Protein AF-A0AA42L1U9-F1 (afdb_monomer)

Structure (mmCIF, N/CA/C/O backbone):
data_AF-A0AA42L1U9-F1
#
_entry.id   AF-A0AA42L1U9-F1
#
loop_
_atom_site.group_PDB
_atom_site.id
_atom_site.type_symbol
_atom_site.label_atom_id
_atom_site.label_alt_id
_atom_site.label_comp_id
_atom_site.label_asym_id
_atom_site.label_entity_id
_atom_site.label_seq_id
_atom_site.pdbx_PDB_ins_code
_atom_site.Cartn_x
_atom_site.Cartn_y
_atom_site.Cartn_z
_atom_site.occupancy
_atom_site.B_iso_or_equiv
_atom_site.auth_seq_id
_atom_site.auth_comp_id
_atom_site.auth_asym_id
_atom_site.auth_atom_id
_atom_site.pdbx_PDB_model_num
ATOM 1 N N . MET A 1 1 ? -30.801 8.898 -34.369 1.00 45.91 1 MET A N 1
ATOM 2 C CA . MET A 1 1 ? -31.391 8.740 -33.017 1.00 45.91 1 MET A CA 1
ATOM 3 C C . MET A 1 1 ? -30.272 8.385 -32.020 1.00 45.91 1 MET A C 1
ATOM 5 O O . MET A 1 1 ? -29.988 7.215 -31.797 1.00 45.91 1 MET A O 1
ATOM 9 N N . HIS A 1 2 ? -29.545 9.379 -31.487 1.00 50.28 2 HIS A N 1
ATOM 10 C CA . HIS A 1 2 ? -28.397 9.157 -30.587 1.00 50.28 2 HIS A CA 1
ATOM 11 C C . HIS A 1 2 ? -28.868 8.966 -29.138 1.00 50.28 2 HIS A C 1
ATOM 13 O O . HIS A 1 2 ? -29.227 9.919 -28.450 1.00 50.28 2 HIS A O 1
ATOM 19 N N . ARG A 1 3 ? -28.869 7.718 -28.658 1.00 61.34 3 ARG A N 1
ATOM 20 C CA . ARG A 1 3 ? -29.197 7.376 -27.266 1.00 61.34 3 ARG A CA 1
ATOM 21 C C . ARG A 1 3 ? -28.047 7.832 -26.359 1.00 61.34 3 ARG A C 1
ATOM 23 O O . ARG A 1 3 ? -27.036 7.144 -26.228 1.00 61.34 3 ARG A O 1
ATOM 30 N N . SER A 1 4 ? -28.196 9.002 -25.740 1.00 62.38 4 SER A N 1
ATOM 31 C CA . SER A 1 4 ? -27.300 9.482 -24.684 1.00 62.38 4 SER A CA 1
ATOM 32 C C . SER A 1 4 ? -27.380 8.532 -23.483 1.00 62.38 4 SER A C 1
ATOM 34 O O . SER A 1 4 ? -28.287 8.611 -22.653 1.00 62.38 4 SER A O 1
ATOM 36 N N . ARG A 1 5 ? -26.449 7.571 -23.409 1.00 65.31 5 ARG A N 1
ATOM 37 C CA . ARG A 1 5 ? -26.269 6.707 -22.236 1.00 65.31 5 ARG A CA 1
ATOM 38 C C . ARG A 1 5 ? -25.670 7.554 -21.116 1.00 65.31 5 ARG A C 1
ATOM 40 O O . ARG A 1 5 ? -24.449 7.707 -21.034 1.00 65.31 5 ARG A O 1
ATOM 47 N N . ARG A 1 6 ? -26.517 8.095 -20.235 1.00 59.41 6 ARG A N 1
ATOM 48 C CA . ARG A 1 6 ? -26.064 8.650 -18.953 1.00 59.41 6 ARG A CA 1
ATOM 49 C C . ARG A 1 6 ? -25.286 7.551 -18.221 1.00 59.41 6 ARG A C 1
ATOM 51 O O . ARG A 1 6 ? -25.847 6.521 -17.860 1.00 59.41 6 ARG A O 1
ATOM 58 N N . LYS A 1 7 ? -23.970 7.731 -18.070 1.00 58.19 7 LYS A N 1
ATOM 59 C CA . LYS A 1 7 ? -23.137 6.827 -17.265 1.00 58.19 7 LYS A CA 1
ATOM 60 C C . LYS A 1 7 ? -23.608 6.951 -15.802 1.00 58.19 7 LYS A C 1
ATOM 62 O O . LYS A 1 7 ? -23.755 8.087 -15.351 1.00 58.19 7 LYS A O 1
ATOM 67 N N . PRO A 1 8 ? -23.851 5.844 -15.076 1.00 57.31 8 PRO A N 1
ATOM 68 C CA . PRO A 1 8 ? -24.304 5.898 -13.687 1.00 57.31 8 PRO A CA 1
ATOM 69 C C . PRO A 1 8 ? -23.299 6.661 -12.811 1.00 57.31 8 PRO A C 1
ATOM 71 O O . PRO A 1 8 ? -22.091 6.616 -13.061 1.00 57.31 8 PRO A O 1
ATOM 74 N N . PHE A 1 9 ? -23.804 7.363 -11.792 1.00 60.16 9 PHE A N 1
ATOM 75 C CA . PHE A 1 9 ? -23.043 8.282 -10.931 1.00 60.16 9 PHE A CA 1
ATOM 76 C C . PHE A 1 9 ? -21.824 7.624 -10.250 1.00 60.16 9 PHE A C 1
ATOM 78 O O . PHE A 1 9 ? -20.789 8.263 -10.087 1.00 60.16 9 PHE A O 1
ATOM 85 N N . TYR A 1 10 ? -21.876 6.311 -9.997 1.00 56.62 10 TYR A N 1
ATOM 86 C CA . TYR A 1 10 ? -20.764 5.510 -9.462 1.00 56.62 10 TYR A CA 1
ATOM 87 C C . TYR A 1 10 ? -19.491 5.513 -10.338 1.00 56.62 10 TYR A C 1
ATOM 89 O O . TYR A 1 10 ? -18.400 5.210 -9.870 1.00 56.62 10 TYR A O 1
ATOM 97 N N . ARG A 1 11 ? -19.591 5.858 -11.630 1.00 56.34 11 ARG A N 1
ATOM 98 C CA . ARG A 1 11 ? -18.484 5.728 -12.597 1.00 56.34 11 ARG A CA 1
ATOM 99 C C . ARG A 1 11 ? -17.636 6.997 -12.773 1.00 56.34 11 ARG A C 1
ATOM 101 O O . ARG A 1 11 ? -16.799 7.021 -13.673 1.00 56.34 11 ARG A O 1
ATOM 108 N N . ARG A 1 12 ? -17.888 8.057 -11.994 1.00 58.06 12 ARG A N 1
ATOM 109 C CA . ARG A 1 12 ? -17.226 9.371 -12.146 1.00 58.06 12 ARG A CA 1
ATOM 110 C C . ARG A 1 12 ? -16.306 9.772 -10.987 1.00 58.06 12 ARG A C 1
ATOM 112 O O . ARG A 1 12 ? -15.554 10.723 -11.152 1.00 58.06 12 ARG A O 1
ATOM 119 N N . GLY A 1 13 ? -16.326 9.054 -9.864 1.00 62.69 13 GLY A N 1
ATOM 120 C CA . GLY A 1 13 ? -15.363 9.251 -8.776 1.00 62.69 13 GLY A CA 1
ATOM 121 C C . GLY A 1 13 ? -14.058 8.472 -9.006 1.00 62.69 13 GLY A C 1
ATOM 122 O O . GLY A 1 13 ? -14.078 7.456 -9.711 1.00 62.69 13 GLY A O 1
ATOM 123 N N . PRO A 1 14 ? -12.925 8.898 -8.414 1.00 76.69 14 PRO A N 1
ATOM 124 C CA . PRO A 1 14 ? -11.729 8.065 -8.318 1.00 76.69 14 PRO A CA 1
ATOM 125 C C . PRO A 1 14 ? -12.131 6.697 -7.758 1.00 76.69 14 PRO A C 1
ATOM 127 O O . PRO A 1 14 ? -12.785 6.631 -6.724 1.00 76.69 14 PRO A O 1
ATOM 130 N N . ARG A 1 15 ? -11.763 5.597 -8.429 1.00 72.00 15 ARG A N 1
ATOM 131 C CA . ARG A 1 15 ? -12.211 4.225 -8.091 1.00 72.00 15 ARG A CA 1
ATOM 132 C C . ARG A 1 15 ? -12.009 3.830 -6.617 1.00 72.00 15 ARG A C 1
ATOM 134 O O . ARG A 1 15 ? -12.662 2.909 -6.144 1.00 72.00 15 ARG A O 1
ATOM 141 N N . GLN A 1 16 ? -11.118 4.527 -5.916 1.00 82.50 16 GLN A N 1
ATOM 142 C CA . GLN A 1 16 ? -10.747 4.283 -4.526 1.00 82.50 16 GLN A CA 1
ATOM 143 C C . GLN A 1 16 ? -11.620 5.026 -3.498 1.00 82.50 16 GLN A C 1
ATOM 145 O O . GLN A 1 16 ? -11.520 4.724 -2.315 1.00 82.50 16 GLN A O 1
ATOM 150 N N . THR A 1 17 ? -12.490 5.968 -3.893 1.00 85.38 17 THR A N 1
ATOM 151 C CA . THR A 1 17 ? -13.275 6.759 -2.919 1.00 85.38 17 THR A CA 1
ATOM 152 C C . THR A 1 17 ? -14.275 5.915 -2.139 1.00 85.38 17 THR A C 1
ATOM 154 O O . THR A 1 17 ? -14.453 6.122 -0.944 1.00 85.38 17 THR A O 1
ATOM 157 N N . VAL A 1 18 ? -14.898 4.939 -2.800 1.00 87.88 18 VAL A N 1
ATOM 158 C CA . VAL A 1 18 ? -15.866 4.027 -2.177 1.00 87.88 18 VAL A CA 1
ATOM 159 C C . VAL A 1 18 ? -15.179 3.178 -1.111 1.00 87.88 18 VAL A C 1
ATOM 161 O O . VAL A 1 18 ? -15.678 3.074 0.003 1.00 87.88 18 VAL A O 1
ATOM 164 N N . MET A 1 19 ? -14.000 2.638 -1.426 1.00 87.69 19 MET A N 1
ATOM 165 C CA . MET A 1 19 ? -13.216 1.845 -0.478 1.00 87.69 19 MET A CA 1
ATOM 166 C C . MET A 1 19 ? -12.701 2.701 0.679 1.00 87.69 19 MET A C 1
ATOM 168 O O . MET A 1 19 ? -12.808 2.281 1.823 1.00 87.69 19 MET A O 1
ATOM 172 N N . ALA A 1 20 ? -12.238 3.925 0.410 1.00 88.50 20 ALA A N 1
ATOM 173 C CA . ALA A 1 20 ? -11.811 4.850 1.456 1.00 88.50 20 ALA A CA 1
ATOM 174 C C . ALA A 1 20 ? -12.945 5.178 2.445 1.00 88.50 20 ALA A C 1
ATOM 176 O O . ALA A 1 20 ? -12.719 5.201 3.653 1.00 88.50 20 ALA A O 1
ATOM 177 N N . LEU A 1 21 ? -14.170 5.382 1.946 1.00 92.19 21 LEU A N 1
ATOM 178 C CA . LEU A 1 21 ? -15.341 5.641 2.786 1.00 92.19 21 LEU A CA 1
ATOM 179 C C . LEU A 1 21 ? -15.692 4.414 3.637 1.00 92.19 21 LEU A C 1
ATOM 181 O O . LEU A 1 21 ? -15.894 4.547 4.841 1.00 92.19 21 LEU A O 1
ATOM 185 N N . VAL A 1 22 ? -15.688 3.216 3.044 1.00 92.75 22 VAL A N 1
ATOM 186 C CA . VAL A 1 22 ? -15.907 1.959 3.781 1.00 92.75 22 VAL A CA 1
ATOM 187 C C . VAL A 1 22 ? -14.852 1.770 4.874 1.00 92.75 22 VAL A C 1
ATOM 189 O O . VAL A 1 22 ? -15.206 1.477 6.014 1.00 92.75 22 VAL A O 1
ATOM 192 N N . THR A 1 23 ? -13.571 1.991 4.569 1.00 92.12 23 THR A N 1
ATOM 193 C CA . THR A 1 23 ? -12.483 1.924 5.552 1.00 92.12 23 THR A CA 1
ATOM 194 C C . THR A 1 23 ? -12.701 2.913 6.696 1.00 92.12 23 THR A C 1
ATOM 196 O O . THR A 1 23 ? -12.586 2.525 7.856 1.00 92.12 23 THR A O 1
ATOM 199 N N . LEU A 1 24 ? -13.079 4.161 6.402 1.00 93.56 24 LEU A N 1
ATOM 200 C CA . LEU A 1 24 ? -13.365 5.165 7.429 1.00 93.56 24 LEU A CA 1
ATOM 201 C C . LEU A 1 24 ? -14.538 4.747 8.330 1.00 93.56 24 LEU A C 1
ATOM 203 O O . LEU A 1 24 ? -14.431 4.839 9.551 1.00 93.56 24 LEU A O 1
ATOM 207 N N . CYS A 1 25 ? -15.631 4.238 7.755 1.00 95.06 25 CYS A N 1
ATOM 208 C CA . CYS A 1 25 ? -16.764 3.724 8.527 1.00 95.06 25 CYS A CA 1
ATOM 209 C C . CYS A 1 25 ? -16.365 2.556 9.439 1.00 95.06 25 CYS A C 1
ATOM 211 O O . CYS A 1 25 ? -16.803 2.511 10.586 1.00 95.06 25 CYS A O 1
ATOM 213 N N . LEU A 1 26 ? -15.512 1.641 8.965 1.00 92.38 26 LEU A N 1
ATOM 214 C CA . LEU A 1 26 ? -14.995 0.537 9.779 1.00 92.38 26 LEU A CA 1
ATOM 215 C C . LEU A 1 26 ? -14.131 1.038 10.942 1.00 92.38 26 LEU A C 1
ATOM 217 O O . LEU A 1 26 ? -14.279 0.546 12.058 1.00 92.38 26 LEU A O 1
ATOM 221 N N . PHE A 1 27 ? -13.277 2.040 10.716 1.00 92.62 27 PHE A N 1
ATOM 222 C CA . PHE A 1 27 ? -12.499 2.667 11.788 1.00 92.62 27 PHE A CA 1
ATOM 223 C C . PHE A 1 27 ? -13.386 3.354 12.833 1.00 92.62 27 PHE A C 1
ATOM 225 O O . PHE A 1 27 ? -13.134 3.212 14.027 1.00 92.62 27 PHE A O 1
ATOM 232 N N . LEU A 1 28 ? -14.444 4.054 12.409 1.00 94.00 28 LEU A N 1
ATOM 233 C CA . LEU A 1 28 ? -15.408 4.677 13.323 1.00 94.00 28 LEU A CA 1
ATOM 234 C C . LEU A 1 28 ? -16.188 3.632 14.129 1.00 94.00 28 LEU A C 1
ATOM 236 O O . LEU A 1 28 ? -16.332 3.776 15.340 1.00 94.00 28 LEU A O 1
ATOM 240 N N . ALA A 1 29 ? -16.642 2.554 13.486 1.00 94.25 29 ALA A N 1
ATOM 241 C CA . ALA A 1 29 ? -17.293 1.445 14.177 1.00 94.25 29 ALA A CA 1
ATOM 242 C C . ALA A 1 29 ? -16.351 0.797 15.206 1.00 94.25 29 ALA A C 1
ATOM 244 O O . ALA A 1 29 ? -16.756 0.543 16.339 1.00 94.25 29 ALA A O 1
ATOM 245 N N . LEU A 1 30 ? -15.077 0.598 14.849 1.00 92.75 30 LEU A N 1
ATOM 246 C CA . LEU A 1 30 ? -14.063 0.083 15.767 1.00 92.75 30 LEU A CA 1
ATOM 247 C C . LEU A 1 30 ? -13.848 1.025 16.960 1.00 92.75 30 LEU A C 1
ATOM 249 O O . LEU A 1 30 ? -13.770 0.554 18.090 1.00 92.75 30 LEU A O 1
ATOM 253 N N . ALA A 1 31 ? -13.813 2.340 16.730 1.00 91.19 31 ALA A N 1
ATOM 254 C CA . ALA A 1 31 ? -13.661 3.338 17.787 1.00 91.19 31 ALA A CA 1
ATOM 255 C C . ALA A 1 31 ? -14.822 3.320 18.799 1.00 91.19 31 ALA A C 1
ATOM 257 O O . ALA A 1 31 ? -14.593 3.552 19.982 1.00 91.19 31 ALA A O 1
ATOM 258 N N . VAL A 1 32 ? -16.049 3.015 18.354 1.00 95.44 32 VAL A N 1
ATOM 259 C CA . VAL A 1 32 ? -17.228 2.909 19.232 1.00 95.44 32 VAL A CA 1
ATOM 260 C C . VAL A 1 32 ? -17.261 1.577 19.987 1.00 95.44 32 VAL A C 1
ATOM 262 O O . VAL A 1 32 ? -17.575 1.559 21.172 1.00 95.44 32 VAL A O 1
ATOM 265 N N . ILE A 1 33 ? -16.949 0.458 19.321 1.00 95.88 33 ILE A N 1
ATOM 266 C CA . ILE A 1 33 ? -17.085 -0.885 19.914 1.00 95.88 33 ILE A CA 1
ATOM 267 C C . ILE A 1 33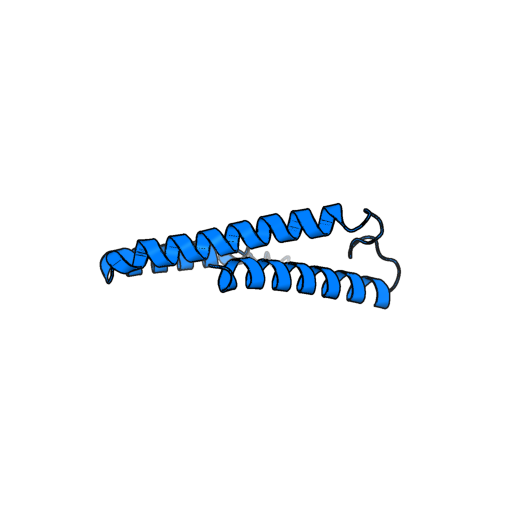 ? -15.879 -1.234 20.802 1.00 95.88 33 IL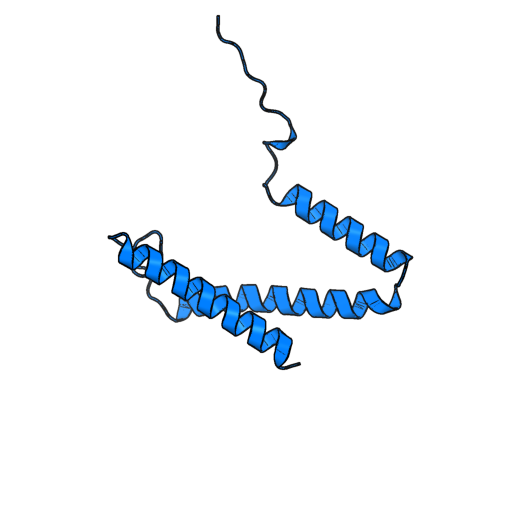E A C 1
ATOM 269 O O . ILE A 1 33 ? -16.054 -1.815 21.872 1.00 95.88 33 ILE A O 1
ATOM 273 N N . ARG A 1 34 ? -14.654 -0.917 20.360 1.00 93.25 34 ARG A N 1
ATOM 274 C CA . ARG A 1 34 ? -13.383 -1.251 21.033 1.00 93.25 34 ARG A CA 1
ATOM 275 C C . ARG A 1 34 ? -12.355 -0.119 20.874 1.00 93.25 34 ARG A C 1
ATOM 277 O O . ARG A 1 34 ? -11.382 -0.274 20.129 1.00 93.25 34 ARG A O 1
ATOM 284 N N . PRO A 1 35 ? -12.512 1.006 21.598 1.00 88.75 35 PRO A N 1
ATOM 285 C CA . PRO A 1 35 ? -11.606 2.156 21.489 1.00 88.75 35 PRO A CA 1
ATOM 286 C C . PRO A 1 35 ? -10.152 1.813 21.848 1.00 88.75 35 PRO A C 1
ATOM 288 O O . PRO A 1 35 ? -9.222 2.352 21.255 1.00 88.75 35 PRO A O 1
ATOM 291 N N . GLU A 1 36 ? -9.950 0.862 22.760 1.00 92.69 36 GLU A N 1
ATOM 292 C CA . GLU A 1 36 ? -8.638 0.328 23.153 1.00 92.69 36 GLU A CA 1
ATOM 293 C C . GLU A 1 36 ? -7.858 -0.301 21.984 1.00 92.69 36 GLU A C 1
ATOM 295 O O . GLU A 1 36 ? -6.637 -0.181 21.899 1.00 92.69 36 GLU A O 1
ATOM 300 N N . GLN A 1 37 ? -8.554 -0.911 21.022 1.00 91.75 37 GLN A N 1
ATOM 301 C CA . GLN A 1 37 ? -7.932 -1.566 19.871 1.00 91.75 37 GLN A CA 1
ATOM 302 C C . GLN A 1 37 ? -7.598 -0.582 18.739 1.00 91.75 37 GLN A C 1
ATOM 304 O O . GLN A 1 37 ? -6.792 -0.895 17.857 1.00 91.75 37 GLN A O 1
ATOM 309 N N . LEU A 1 38 ? -8.179 0.622 18.765 1.00 91.56 38 LEU A N 1
ATOM 310 C CA . LEU A 1 38 ? -8.002 1.622 17.715 1.00 91.56 38 LEU A CA 1
ATOM 311 C C . LEU A 1 38 ? -6.530 2.023 17.559 1.00 91.56 38 LEU A C 1
ATOM 313 O O . LEU A 1 38 ? -6.030 2.077 16.436 1.00 91.56 38 LEU A O 1
ATOM 317 N N . GLN A 1 39 ? -5.821 2.239 18.671 1.00 90.94 39 GLN A N 1
ATOM 318 C CA . GLN A 1 39 ? -4.403 2.615 18.656 1.00 90.94 39 GLN A CA 1
ATOM 319 C C . GLN A 1 39 ? -3.538 1.555 17.957 1.00 90.94 39 GLN A C 1
ATOM 321 O O . GLN A 1 39 ? -2.700 1.891 17.122 1.00 90.94 39 GLN A O 1
ATOM 326 N N . VAL A 1 40 ? -3.791 0.270 18.223 1.00 93.31 40 VAL A N 1
ATOM 327 C CA . VAL A 1 40 ? -3.037 -0.846 17.628 1.00 93.31 40 VAL A CA 1
ATOM 328 C C . VAL A 1 40 ? -3.287 -0.948 16.122 1.00 93.31 40 VAL A C 1
ATOM 330 O O . VAL A 1 40 ? -2.354 -1.150 15.344 1.00 93.31 40 VAL A O 1
ATOM 333 N N . VAL A 1 41 ? -4.539 -0.796 15.683 1.00 93.62 41 VAL A N 1
ATOM 334 C CA . VAL A 1 41 ? -4.884 -0.870 14.254 1.00 93.62 41 VAL A CA 1
ATOM 335 C C . VAL A 1 41 ? -4.338 0.338 13.495 1.00 93.62 41 VAL A C 1
ATOM 337 O O . VAL A 1 41 ? -3.796 0.173 12.399 1.00 93.62 41 VAL A O 1
ATOM 340 N N . LEU A 1 42 ? -4.414 1.539 14.072 1.00 92.00 42 LEU A N 1
ATOM 341 C CA . LEU A 1 42 ? -3.814 2.741 13.489 1.00 92.00 42 LEU A CA 1
ATOM 342 C C . LEU A 1 42 ? -2.295 2.604 13.358 1.00 92.00 42 LEU A C 1
ATOM 344 O O . LEU A 1 42 ? -1.744 2.918 12.306 1.00 92.00 42 LEU A O 1
ATOM 348 N N . TYR A 1 43 ? -1.628 2.060 14.376 1.00 92.94 43 TYR A N 1
ATOM 349 C CA . TYR A 1 43 ? -0.195 1.789 14.319 1.00 92.94 43 TYR A CA 1
ATOM 350 C C . TYR A 1 43 ? 0.160 0.826 13.175 1.00 92.94 43 TYR A C 1
ATOM 352 O O . TYR A 1 43 ? 0.982 1.153 12.319 1.00 92.94 43 TYR A O 1
ATOM 360 N N . LYS A 1 44 ? -0.519 -0.327 13.087 1.00 91.62 44 LYS A N 1
ATOM 361 C CA . LYS A 1 44 ? -0.260 -1.332 12.039 1.00 91.62 44 LYS A CA 1
ATOM 362 C C . LYS A 1 44 ? -0.532 -0.803 10.632 1.00 91.62 44 LYS A C 1
ATOM 364 O O . LYS A 1 44 ? 0.254 -1.033 9.718 1.00 91.62 44 LYS A O 1
ATOM 369 N N . THR A 1 45 ? -1.635 -0.085 10.443 1.00 93.69 45 THR A N 1
ATOM 370 C CA . THR A 1 45 ? -1.972 0.496 9.133 1.00 93.69 45 THR A CA 1
ATOM 371 C C . THR A 1 45 ? -1.025 1.633 8.749 1.00 93.69 45 THR A C 1
ATOM 373 O O . THR A 1 45 ? -0.653 1.741 7.578 1.00 93.69 45 THR A O 1
ATOM 376 N N . GLY A 1 46 ? -0.553 2.417 9.722 1.00 93.81 46 GLY A N 1
ATOM 377 C CA . GLY A 1 46 ? 0.516 3.397 9.539 1.00 93.81 46 GLY A CA 1
ATOM 378 C C . GLY A 1 46 ? 1.823 2.753 9.075 1.00 93.81 46 GLY A C 1
ATOM 379 O O . GLY A 1 46 ? 2.392 3.188 8.073 1.00 93.81 46 GLY A O 1
ATOM 380 N N . LEU A 1 47 ? 2.249 1.664 9.725 1.00 92.69 47 LEU A N 1
ATOM 381 C CA . LEU A 1 47 ? 3.429 0.894 9.314 1.00 92.69 47 LEU A CA 1
ATOM 382 C C . LEU A 1 47 ? 3.311 0.381 7.878 1.00 92.69 47 LEU A C 1
ATOM 384 O O . LEU A 1 47 ? 4.222 0.582 7.078 1.00 92.69 47 LEU A O 1
ATOM 388 N N . VAL A 1 48 ? 2.179 -0.229 7.518 1.00 94.69 48 VAL A N 1
ATOM 389 C CA . VAL A 1 48 ? 1.953 -0.720 6.148 1.00 94.69 48 VAL A CA 1
ATOM 390 C C . VAL A 1 48 ? 1.969 0.433 5.141 1.00 94.69 48 VAL A C 1
ATOM 392 O O . VAL A 1 48 ? 2.558 0.305 4.070 1.00 94.69 48 VAL A O 1
ATOM 395 N N . THR A 1 49 ? 1.386 1.584 5.481 1.00 94.19 49 THR A N 1
ATOM 396 C CA . THR A 1 49 ? 1.391 2.764 4.601 1.00 94.19 49 THR A CA 1
ATOM 397 C C . THR A 1 49 ? 2.815 3.259 4.346 1.00 94.19 49 THR A C 1
ATOM 399 O O . THR A 1 49 ? 3.191 3.486 3.195 1.00 94.19 49 THR A O 1
ATOM 402 N N . LEU A 1 50 ? 3.633 3.362 5.397 1.00 93.62 50 LEU A N 1
ATOM 403 C CA . LEU A 1 50 ? 5.049 3.714 5.276 1.00 93.62 50 LEU A CA 1
ATOM 404 C C . LEU A 1 50 ? 5.825 2.674 4.462 1.00 93.62 50 LEU A C 1
ATOM 406 O O . LEU A 1 50 ? 6.605 3.048 3.586 1.00 93.62 50 LEU A O 1
ATOM 410 N N . ALA A 1 51 ? 5.572 1.383 4.683 1.00 94.94 51 ALA A N 1
ATOM 411 C CA . ALA A 1 51 ? 6.208 0.300 3.942 1.00 94.94 51 ALA A CA 1
ATOM 412 C C . ALA A 1 51 ? 5.951 0.411 2.430 1.00 94.94 51 ALA A C 1
ATOM 414 O O . ALA A 1 51 ? 6.878 0.265 1.633 1.00 94.94 51 ALA A O 1
ATOM 415 N N . ILE A 1 52 ? 4.726 0.741 2.011 1.00 95.31 52 ILE A N 1
ATOM 416 C CA . ILE A 1 52 ? 4.401 0.947 0.592 1.00 95.31 52 ILE A CA 1
ATOM 417 C C . ILE A 1 52 ? 5.136 2.160 0.012 1.00 95.31 52 ILE A C 1
ATOM 419 O O . ILE A 1 52 ? 5.669 2.078 -1.097 1.00 95.31 52 ILE A O 1
ATOM 423 N N . VAL A 1 53 ? 5.208 3.269 0.756 1.00 95.69 53 VAL A N 1
ATOM 424 C CA . VAL A 1 53 ? 5.961 4.456 0.323 1.00 95.69 53 VAL A CA 1
ATOM 425 C C . VAL A 1 53 ? 7.434 4.099 0.127 1.00 95.69 53 VAL A C 1
ATOM 427 O O . VAL A 1 53 ? 7.990 4.366 -0.936 1.00 95.69 53 VAL A O 1
ATOM 430 N N . ILE A 1 54 ? 8.048 3.433 1.105 1.00 94.94 54 ILE A N 1
ATOM 431 C CA . ILE A 1 54 ? 9.451 3.004 1.040 1.00 94.94 54 ILE A CA 1
ATOM 432 C C . ILE A 1 54 ? 9.678 2.045 -0.130 1.00 94.94 54 ILE A C 1
ATOM 434 O O . ILE A 1 54 ? 10.628 2.228 -0.882 1.00 94.94 54 ILE A O 1
ATOM 438 N N . SER A 1 55 ? 8.784 1.077 -0.342 1.00 93.12 55 SER A N 1
ATOM 439 C CA . SER A 1 55 ? 8.869 0.120 -1.456 1.00 93.12 55 SER A CA 1
ATOM 440 C C . SER A 1 55 ? 8.944 0.814 -2.813 1.00 93.12 55 SER A C 1
ATOM 442 O O . SER A 1 55 ? 9.697 0.410 -3.695 1.00 93.12 55 SER A O 1
ATOM 444 N N . TYR A 1 56 ? 8.168 1.882 -2.983 1.00 91.75 56 TYR A N 1
ATOM 445 C CA . TYR A 1 56 ? 8.152 2.664 -4.210 1.00 91.75 56 TYR A CA 1
ATOM 446 C C . TYR A 1 56 ? 9.431 3.481 -4.417 1.00 91.75 56 TYR A C 1
ATOM 448 O O . TYR A 1 56 ? 9.917 3.582 -5.545 1.00 91.75 56 TYR A O 1
ATOM 456 N N . TRP A 1 57 ? 9.991 4.049 -3.347 1.00 92.75 57 TRP A N 1
ATOM 457 C CA . TRP A 1 57 ? 11.296 4.708 -3.414 1.00 92.75 57 TRP A CA 1
ATOM 458 C C . TRP A 1 57 ? 12.414 3.703 -3.705 1.00 92.75 57 TRP A C 1
ATOM 460 O O . TRP A 1 57 ? 13.238 3.968 -4.575 1.00 92.75 57 TRP A O 1
ATOM 470 N N . ALA A 1 58 ? 12.386 2.532 -3.065 1.00 90.88 58 ALA A N 1
ATOM 471 C CA . ALA A 1 58 ? 13.3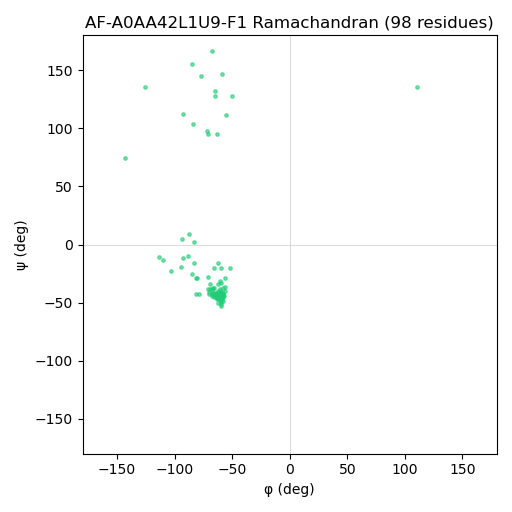51 1.457 -3.276 1.00 90.88 58 ALA A CA 1
ATOM 472 C C . ALA A 1 58 ? 13.326 0.933 -4.721 1.00 90.88 58 ALA A C 1
ATOM 474 O O . ALA A 1 58 ? 14.371 0.804 -5.355 1.00 90.88 58 ALA A O 1
ATOM 475 N N . ASP A 1 59 ? 12.136 0.702 -5.285 1.00 89.00 59 ASP A N 1
ATOM 476 C CA . ASP A 1 59 ? 11.981 0.332 -6.698 1.00 89.00 59 ASP A CA 1
ATOM 477 C C . ASP A 1 59 ? 12.613 1.371 -7.641 1.00 89.00 59 ASP A C 1
ATOM 479 O O . ASP A 1 59 ? 13.203 1.015 -8.657 1.00 89.00 59 ASP A O 1
ATOM 483 N N . ARG A 1 60 ? 12.535 2.661 -7.298 1.00 84.62 60 ARG A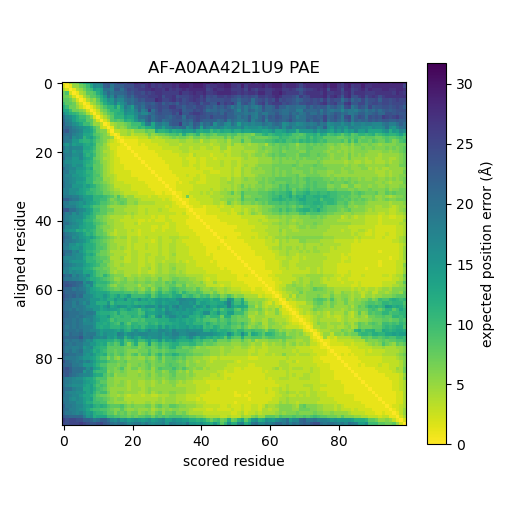 N 1
ATOM 484 C CA . ARG A 1 60 ? 13.084 3.748 -8.120 1.00 84.62 60 ARG A CA 1
ATOM 485 C C . ARG A 1 60 ? 14.577 3.981 -7.956 1.00 84.62 60 ARG A C 1
ATOM 487 O O . ARG A 1 60 ? 15.185 4.477 -8.896 1.00 84.62 60 ARG A O 1
ATOM 494 N N . SER A 1 61 ? 15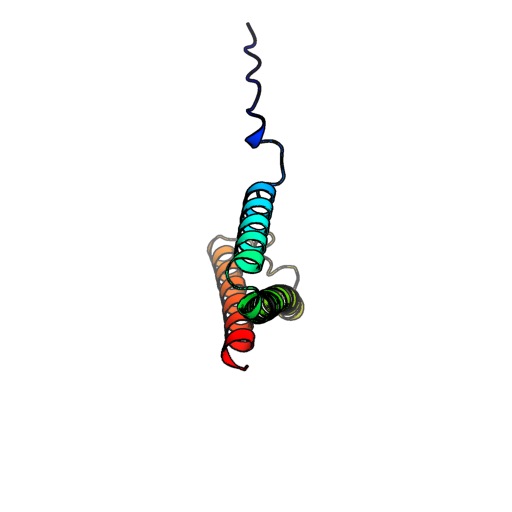.152 3.681 -6.795 1.00 87.94 61 SER A N 1
ATOM 495 C CA . SER A 1 61 ? 16.592 3.830 -6.560 1.00 87.94 61 SER A CA 1
ATOM 496 C C . SER A 1 61 ? 17.400 2.663 -7.123 1.00 87.94 61 SER A C 1
ATOM 498 O O . SER A 1 61 ? 18.564 2.836 -7.460 1.00 87.94 61 SER A O 1
ATOM 500 N N . LEU A 1 62 ? 16.798 1.472 -7.202 1.00 85.88 62 LEU A N 1
ATOM 501 C CA . LEU A 1 62 ? 17.478 0.250 -7.638 1.00 85.88 62 LEU A CA 1
ATOM 502 C C . LEU A 1 62 ? 17.508 0.074 -9.159 1.00 85.88 62 LEU A C 1
ATOM 504 O O . LEU A 1 62 ? 18.392 -0.614 -9.665 1.00 85.88 62 LEU A O 1
ATOM 508 N N . PHE A 1 63 ? 16.552 0.660 -9.887 1.00 83.56 63 PHE A N 1
ATOM 509 C CA . PHE A 1 63 ? 16.414 0.444 -11.326 1.00 83.56 63 PHE A CA 1
ATOM 510 C C . PHE A 1 63 ? 16.411 1.755 -12.112 1.00 83.56 63 PHE A C 1
ATOM 512 O O . PHE A 1 63 ? 15.706 2.696 -11.733 1.00 83.56 63 PHE A O 1
ATOM 519 N N . PRO A 1 64 ? 17.148 1.808 -13.235 1.00 80.56 64 PRO A N 1
ATOM 520 C CA . PRO A 1 64 ? 17.121 2.952 -14.130 1.00 80.56 64 PRO A CA 1
ATOM 521 C C . PRO A 1 64 ? 15.753 3.064 -14.823 1.00 80.56 64 PRO A C 1
ATOM 523 O O . PRO A 1 64 ? 14.907 2.163 -14.749 1.00 80.56 64 PRO A O 1
ATOM 526 N N . VAL A 1 65 ? 15.507 4.212 -15.451 1.00 77.50 65 VAL A N 1
ATOM 527 C CA . VAL A 1 65 ? 14.184 4.593 -15.970 1.00 77.50 65 VAL A CA 1
ATOM 528 C C . VAL A 1 65 ? 13.703 3.592 -17.030 1.00 77.50 65 VAL A C 1
ATOM 530 O O . VAL A 1 65 ? 12.570 3.121 -16.947 1.00 77.50 65 VAL A O 1
ATOM 533 N N . GLU A 1 66 ? 14.617 3.106 -17.866 1.00 74.56 66 GLU A N 1
ATOM 534 C CA . GLU A 1 66 ? 14.371 2.202 -18.994 1.00 74.56 66 GLU A CA 1
ATOM 535 C C . GLU A 1 66 ? 13.880 0.805 -18.561 1.00 74.56 66 GLU A C 1
ATOM 537 O O . GLU A 1 66 ? 13.257 0.072 -19.330 1.00 74.56 66 GLU A O 1
ATOM 542 N N . ALA A 1 67 ? 14.124 0.415 -17.305 1.00 77.81 67 ALA A N 1
ATOM 543 C CA . ALA A 1 67 ? 13.705 -0.872 -16.745 1.00 77.81 67 ALA A CA 1
ATOM 544 C C . ALA A 1 67 ? 12.286 -0.839 -16.141 1.00 77.81 67 ALA A C 1
ATOM 546 O O . ALA A 1 67 ? 11.877 -1.782 -15.443 1.00 77.81 67 ALA A O 1
ATOM 547 N N . ARG A 1 68 ? 11.539 0.252 -16.357 1.00 77.62 68 ARG A N 1
ATOM 548 C CA . ARG A 1 68 ? 10.161 0.415 -15.885 1.00 77.62 68 ARG A CA 1
ATOM 549 C C . ARG A 1 68 ? 9.187 -0.366 -16.770 1.00 77.62 68 ARG A C 1
ATOM 551 O O . ARG A 1 68 ? 9.324 -0.370 -17.989 1.00 77.62 68 ARG A O 1
ATOM 558 N N . PRO A 1 69 ? 8.114 -0.942 -16.196 1.00 79.00 69 PRO A N 1
ATOM 559 C CA . PRO A 1 69 ? 7.191 -1.805 -16.940 1.00 79.00 69 PRO A CA 1
ATOM 560 C C . PRO A 1 69 ? 6.454 -1.117 -18.103 1.00 79.00 69 PRO A C 1
ATOM 562 O O . PRO A 1 69 ? 5.887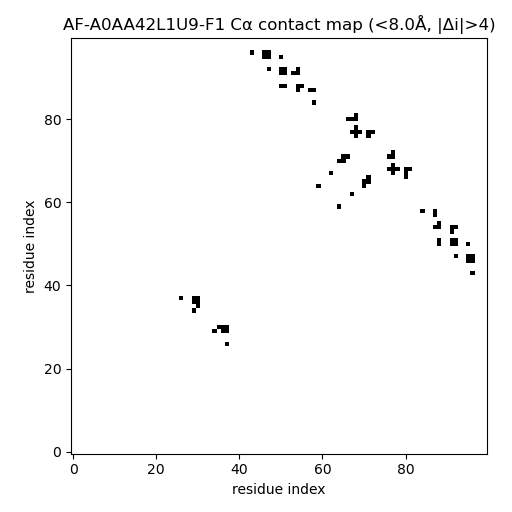 -1.815 -18.935 1.00 79.00 69 PRO A O 1
ATOM 565 N N . HIS A 1 70 ? 6.437 0.221 -18.162 1.00 82.31 70 HIS A N 1
ATOM 566 C CA . HIS A 1 70 ? 5.853 0.989 -19.271 1.00 82.31 70 HIS A CA 1
ATOM 567 C C . HIS A 1 70 ? 6.860 1.360 -20.369 1.00 82.31 70 HIS A C 1
ATOM 569 O O . HIS A 1 70 ? 6.435 1.809 -21.427 1.00 82.31 70 HIS A O 1
ATOM 575 N N . GLU A 1 71 ? 8.160 1.174 -20.129 1.00 82.50 71 GLU A N 1
ATOM 576 C CA . GLU A 1 71 ? 9.236 1.474 -21.086 1.00 82.50 71 GLU A CA 1
ATOM 577 C C . GLU A 1 71 ? 9.904 0.200 -21.632 1.00 82.50 71 GLU A C 1
ATOM 579 O O . GLU A 1 71 ? 10.598 0.243 -22.643 1.00 82.50 71 GLU A O 1
ATOM 584 N N . CYS A 1 72 ? 9.660 -0.960 -21.009 1.00 81.94 72 CYS A N 1
ATOM 585 C CA . CYS A 1 72 ? 10.199 -2.243 -21.456 1.00 81.94 72 CYS A CA 1
ATOM 586 C C . CYS A 1 72 ? 9.650 -2.669 -22.831 1.00 81.94 72 CYS A C 1
ATOM 588 O O . CYS A 1 72 ? 8.440 -2.805 -23.021 1.00 81.94 72 CYS A O 1
ATOM 590 N N . ILE A 1 73 ? 10.557 -2.991 -23.758 1.00 81.06 73 ILE A N 1
ATOM 591 C CA . ILE A 1 73 ? 10.232 -3.554 -25.074 1.00 81.06 73 ILE A CA 1
ATOM 592 C C . ILE A 1 73 ? 10.270 -5.086 -24.972 1.00 81.06 73 ILE A C 1
ATOM 594 O O . ILE A 1 73 ? 11.323 -5.684 -24.768 1.00 81.06 73 ILE A O 1
ATOM 598 N N . GLY A 1 74 ? 9.105 -5.726 -25.101 1.00 84.38 74 GLY A N 1
ATOM 599 C CA . GLY A 1 74 ? 8.955 -7.185 -25.082 1.00 84.38 74 GLY A CA 1
ATOM 600 C C . GLY A 1 74 ? 8.241 -7.722 -23.836 1.00 84.38 74 GLY A C 1
ATOM 601 O O . GLY A 1 74 ? 8.531 -7.340 -22.702 1.00 84.38 74 GLY A O 1
ATOM 602 N N . GLY A 1 75 ? 7.303 -8.652 -24.047 1.00 84.75 75 GLY A N 1
ATOM 603 C CA . GLY A 1 75 ? 6.415 -9.165 -22.994 1.00 84.75 75 GLY A CA 1
ATOM 604 C C . GLY A 1 75 ? 7.148 -9.784 -21.800 1.00 84.75 75 GLY A C 1
ATOM 605 O O . GLY A 1 75 ? 6.751 -9.566 -20.658 1.00 84.75 75 GLY A O 1
ATOM 606 N N . MET A 1 76 ? 8.258 -10.488 -22.040 1.00 86.25 76 MET A N 1
ATOM 607 C CA . MET A 1 76 ? 9.036 -11.134 -20.977 1.00 86.25 76 MET A CA 1
ATOM 608 C C . MET A 1 76 ? 9.716 -10.118 -20.042 1.00 86.25 76 MET A C 1
ATOM 610 O O . MET A 1 76 ? 9.702 -10.303 -18.826 1.00 86.25 76 MET A O 1
ATOM 614 N N . HIS A 1 77 ? 10.224 -9.001 -20.578 1.00 84.06 77 HIS A N 1
ATOM 615 C CA . HIS A 1 77 ? 10.802 -7.913 -19.777 1.00 84.06 77 HIS A CA 1
ATOM 616 C C . HIS A 1 77 ? 9.739 -7.165 -18.966 1.00 84.06 77 HIS A C 1
ATOM 618 O O . HIS A 1 77 ? 9.973 -6.839 -17.803 1.00 84.06 77 HIS A O 1
ATOM 624 N N . ILE A 1 78 ? 8.549 -6.960 -19.545 1.00 86.00 78 ILE A N 1
ATOM 625 C CA . ILE A 1 78 ? 7.406 -6.360 -18.845 1.00 86.00 78 ILE A CA 1
ATOM 626 C C . ILE A 1 78 ? 7.032 -7.226 -17.638 1.00 86.00 78 ILE A C 1
ATOM 628 O O . ILE A 1 78 ? 6.998 -6.725 -16.515 1.00 86.00 78 ILE A O 1
ATOM 632 N N . VAL A 1 79 ? 6.813 -8.531 -17.841 1.00 88.75 79 VAL A N 1
ATOM 633 C CA . VAL A 1 79 ? 6.474 -9.469 -16.755 1.00 88.75 79 VAL A CA 1
ATOM 634 C C . VAL A 1 79 ? 7.563 -9.485 -15.678 1.00 88.75 79 VAL A C 1
ATOM 636 O O . VAL A 1 79 ? 7.242 -9.384 -14.493 1.00 88.75 79 VAL A O 1
ATOM 639 N N . GLY A 1 80 ? 8.841 -9.513 -16.069 1.00 87.69 80 GLY A N 1
ATOM 640 C CA . GLY A 1 80 ? 9.965 -9.430 -15.132 1.00 87.69 80 GLY A CA 1
ATOM 641 C C . GLY A 1 80 ? 9.951 -8.15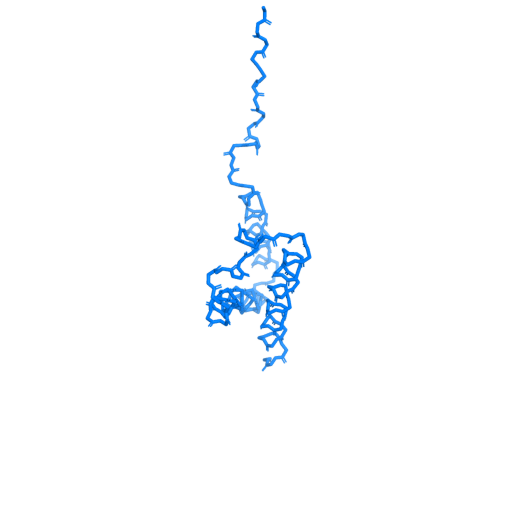7 -14.276 1.00 87.69 80 GLY A C 1
ATOM 642 O O . GLY A 1 80 ? 10.154 -8.224 -13.063 1.00 87.69 80 GLY A O 1
ATOM 643 N N . ALA A 1 81 ? 9.641 -7.000 -14.869 1.00 88.00 81 ALA A N 1
ATOM 644 C CA . ALA A 1 81 ? 9.538 -5.733 -14.146 1.00 88.00 81 ALA A CA 1
ATOM 645 C C . ALA A 1 81 ? 8.357 -5.706 -13.153 1.00 88.00 81 ALA A C 1
ATOM 647 O O . ALA A 1 81 ? 8.496 -5.171 -12.050 1.00 88.00 81 ALA A O 1
ATOM 648 N N . TRP A 1 82 ? 7.214 -6.310 -13.502 1.00 88.50 82 TRP A N 1
ATOM 649 C CA . TRP A 1 82 ? 6.064 -6.435 -12.594 1.00 88.50 82 TRP A CA 1
ATOM 650 C C . TRP A 1 82 ? 6.350 -7.365 -11.413 1.00 88.50 82 TRP A C 1
ATOM 652 O O . TRP A 1 82 ? 6.049 -7.005 -10.274 1.00 88.50 82 TRP A O 1
ATOM 662 N N . ILE A 1 83 ? 6.965 -8.526 -11.664 1.00 92.88 83 ILE A N 1
ATOM 663 C CA . ILE A 1 83 ? 7.323 -9.489 -10.611 1.00 92.88 83 ILE A CA 1
ATOM 664 C C . ILE A 1 83 ? 8.305 -8.856 -9.628 1.00 92.88 83 ILE A C 1
ATOM 666 O O . ILE A 1 83 ? 8.107 -8.925 -8.420 1.00 92.88 83 ILE A O 1
ATOM 670 N N . ARG A 1 84 ? 9.333 -8.177 -10.131 1.00 90.25 84 ARG A N 1
ATOM 671 C CA . ARG A 1 84 ? 10.333 -7.504 -9.300 1.00 90.25 84 ARG A CA 1
ATOM 672 C C . ARG A 1 84 ? 9.723 -6.448 -8.381 1.00 90.25 84 ARG A C 1
ATOM 674 O O . ARG A 1 84 ? 10.005 -6.444 -7.187 1.00 90.25 84 ARG A O 1
ATOM 681 N N . ARG A 1 85 ? 8.843 -5.595 -8.918 1.00 89.56 85 ARG A N 1
ATOM 682 C CA . ARG A 1 85 ? 8.084 -4.611 -8.128 1.00 89.56 85 ARG A CA 1
ATOM 683 C C . ARG A 1 85 ? 7.261 -5.264 -7.029 1.00 89.56 85 ARG A C 1
ATOM 685 O O . ARG A 1 85 ? 7.261 -4.778 -5.900 1.00 89.56 85 ARG A O 1
ATOM 692 N N . ALA A 1 86 ? 6.579 -6.360 -7.358 1.00 92.25 86 ALA A N 1
ATOM 693 C CA . ALA A 1 86 ? 5.803 -7.115 -6.386 1.00 92.25 86 ALA A CA 1
ATOM 694 C C . ALA A 1 86 ? 6.704 -7.703 -5.288 1.00 92.25 86 ALA A C 1
ATOM 696 O O . ALA A 1 86 ? 6.379 -7.571 -4.113 1.00 92.25 86 ALA A O 1
ATOM 697 N N . LEU A 1 87 ? 7.859 -8.274 -5.646 1.00 94.31 87 LEU A N 1
ATOM 698 C CA . LEU A 1 87 ? 8.811 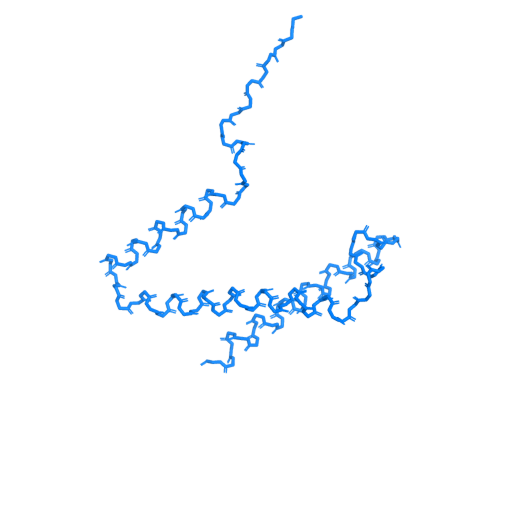-8.843 -4.688 1.00 94.31 87 LEU A CA 1
ATOM 699 C C . LEU A 1 87 ? 9.401 -7.790 -3.744 1.00 94.31 87 LEU A C 1
ATOM 701 O O . LEU A 1 87 ? 9.463 -8.037 -2.545 1.00 94.31 87 LEU A O 1
ATOM 705 N N . ILE A 1 88 ? 9.780 -6.611 -4.248 1.00 93.06 88 ILE A N 1
ATOM 706 C CA . ILE A 1 88 ? 10.288 -5.510 -3.410 1.00 93.06 88 ILE A CA 1
ATOM 707 C C . ILE A 1 88 ? 9.204 -5.042 -2.440 1.00 93.06 88 ILE A C 1
ATOM 709 O O . ILE A 1 88 ? 9.465 -4.916 -1.246 1.00 93.06 88 ILE A O 1
ATOM 713 N N . ALA A 1 89 ? 7.979 -4.840 -2.933 1.00 94.31 89 ALA A N 1
ATOM 714 C CA . ALA A 1 89 ? 6.861 -4.436 -2.090 1.00 94.31 89 ALA A CA 1
ATOM 715 C C . ALA A 1 89 ? 6.559 -5.473 -1.000 1.00 94.31 89 ALA A C 1
ATOM 717 O O . ALA A 1 89 ? 6.401 -5.116 0.164 1.00 94.31 89 ALA A O 1
ATOM 718 N N . VAL A 1 90 ? 6.533 -6.761 -1.355 1.00 94.31 90 VAL A N 1
ATOM 719 C CA . VAL A 1 90 ? 6.320 -7.852 -0.395 1.00 94.31 90 VAL A CA 1
ATOM 720 C C . VAL A 1 90 ? 7.449 -7.908 0.632 1.00 94.31 90 VAL A C 1
ATOM 722 O O . VAL A 1 90 ? 7.166 -7.978 1.823 1.00 94.31 90 VAL A O 1
ATOM 725 N N . ALA A 1 91 ? 8.711 -7.823 0.209 1.00 93.94 91 ALA A N 1
ATOM 726 C CA . ALA A 1 91 ? 9.857 -7.875 1.113 1.00 93.94 91 ALA A CA 1
ATOM 727 C C . ALA A 1 91 ? 9.847 -6.725 2.132 1.00 93.94 91 ALA A C 1
ATOM 729 O O . ALA A 1 91 ? 10.053 -6.954 3.322 1.00 93.94 91 ALA A O 1
ATOM 730 N N . VAL A 1 92 ? 9.558 -5.499 1.687 1.00 94.31 92 VAL A N 1
ATOM 731 C CA . VAL A 1 92 ? 9.509 -4.321 2.565 1.00 94.31 92 VAL A CA 1
ATOM 732 C C . VAL A 1 92 ? 8.308 -4.377 3.509 1.00 94.31 92 VAL A C 1
ATOM 734 O O . VAL A 1 92 ? 8.460 -4.088 4.694 1.00 94.31 92 VAL A O 1
ATOM 737 N N . VAL A 1 93 ? 7.125 -4.775 3.023 1.00 94.62 93 VAL A N 1
ATOM 738 C CA . VAL A 1 93 ? 5.937 -4.933 3.879 1.00 94.62 93 VAL A CA 1
ATOM 739 C C . VAL A 1 93 ? 6.185 -6.007 4.934 1.00 94.62 93 VAL A C 1
ATOM 741 O O . VAL A 1 93 ? 6.007 -5.731 6.116 1.00 94.62 93 VAL A O 1
ATOM 744 N N . LEU A 1 94 ? 6.662 -7.192 4.540 1.00 93.44 94 LEU A N 1
ATOM 745 C CA . LEU A 1 94 ? 6.973 -8.265 5.484 1.00 93.44 94 LEU A CA 1
ATOM 746 C C . LEU A 1 94 ? 8.032 -7.828 6.500 1.00 93.44 94 LEU A C 1
ATOM 748 O O . LEU A 1 94 ? 7.807 -8.003 7.693 1.00 93.44 94 LEU A O 1
ATOM 752 N N . GLY A 1 95 ? 9.120 -7.190 6.061 1.00 92.62 95 GLY A N 1
ATOM 753 C CA . GLY A 1 95 ? 10.164 -6.685 6.956 1.00 92.62 95 GLY A CA 1
ATOM 754 C C . GLY A 1 95 ? 9.634 -5.697 7.999 1.00 92.62 95 GLY A C 1
ATOM 755 O O . GLY A 1 95 ? 9.923 -5.845 9.183 1.00 92.62 95 GLY A O 1
ATOM 756 N N . MET A 1 96 ? 8.794 -4.743 7.586 1.00 91.06 96 MET A N 1
ATOM 757 C CA . MET A 1 96 ? 8.199 -3.755 8.496 1.00 91.06 96 MET A CA 1
ATOM 758 C C . MET A 1 96 ? 7.141 -4.346 9.434 1.00 91.06 96 MET A C 1
ATOM 760 O O . MET A 1 96 ? 6.932 -3.818 10.520 1.00 91.06 96 MET A O 1
ATOM 764 N N . THR A 1 97 ? 6.452 -5.415 9.022 1.00 89.00 97 THR A N 1
ATOM 765 C CA . THR A 1 97 ? 5.376 -6.030 9.824 1.00 89.00 97 THR A CA 1
ATOM 766 C C . THR A 1 97 ? 5.816 -7.201 10.701 1.00 89.00 97 THR A C 1
ATOM 768 O O . THR A 1 97 ? 5.076 -7.549 11.614 1.00 89.00 97 THR A O 1
ATOM 771 N N . LEU A 1 98 ? 6.966 -7.825 10.419 1.00 89.12 98 LEU A N 1
ATOM 772 C CA . LEU A 1 98 ? 7.519 -8.946 11.193 1.00 89.12 98 LEU A CA 1
ATOM 773 C C . LEU A 1 98 ? 8.682 -8.529 12.106 1.00 89.12 98 LEU A C 1
ATOM 775 O O . LEU A 1 98 ? 8.988 -9.246 13.051 1.00 89.12 98 LEU A O 1
ATOM 779 N N . GLY A 1 99 ? 9.361 -7.417 11.800 1.00 69.06 99 GLY A N 1
ATOM 780 C CA . GLY A 1 99 ? 10.514 -6.922 12.562 1.00 69.06 99 GLY A CA 1
ATOM 781 C C . GLY A 1 99 ? 10.174 -6.089 13.806 1.00 69.06 99 GLY A C 1
ATOM 782 O O . GLY A 1 99 ? 11.093 -5.593 14.453 1.00 69.06 99 GLY A O 1
ATOM 783 N N . LEU A 1 100 ? 8.885 -5.918 14.115 1.00 57.56 100 LEU A N 1
ATOM 784 C CA . LEU A 1 100 ? 8.320 -5.168 15.246 1.00 57.56 100 LEU A CA 1
ATOM 785 C C . LEU A 1 100 ? 7.294 -6.042 15.969 1.00 57.56 100 LEU A C 1
ATOM 787 O O . LEU A 1 100 ? 7.234 -5.952 17.214 1.00 57.56 100 LEU A O 1
#

Foldseek 3Di:
DDPPPPDPPCVPDDVCPVVVVVVVVVLVVCCVPPVVCSVVVVVLVVLLVVLQVVLVVVLPVVDDPCQALVNDDDPVSNVVNVVVSVVSSVVSSCCSNVVD

Mean predicted aligne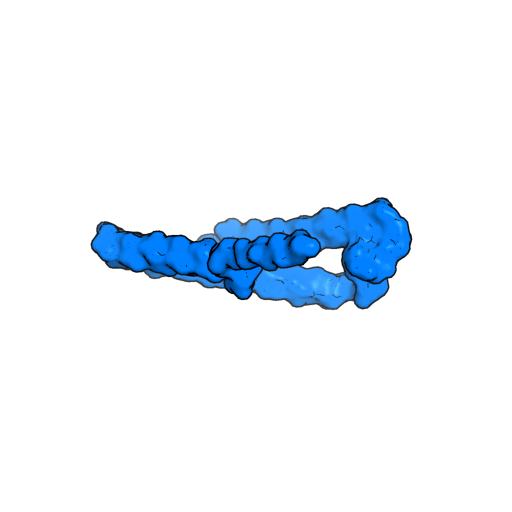d error: 8.56 Å

Radius of gyration: 19.8 Å; Cα contacts (8 Å, |Δi|>4): 47; chains: 1; bounding box: 49×21×56 Å

Secondary structure (DSSP, 8-state):
--------GGGSS-TTHHHHHHHHHHHHHHHHH-HHHHHHHHHHHHHHHHHHHHHHHHHHHHS-GGGSTTT--SHHHHHHHHHHHHHHHHHHHHHHHH--

pLDDT: mean 84.83, std 12.27, range [45.91, 95.88]

Sequence (100 aa):
MHRSRRKPFYRRGPRQTVMALVTLCLFLALAVIRPEQLQVVLYKTGLVTLAIVISYWADRSLFPVEARPHECIGGMHIVGAWIRRALIAVAVVLGMTLGL

Solvent-accessible surface area (backbone atoms only — not comparable to full-atom values): 5846 Å² total; per-residue (Å²): 136,85,82,80,76,79,74,62,78,84,77,76,57,67,88,58,55,66,56,53,51,52,51,51,52,51,53,53,51,39,44,73,76,41,51,83,54,40,60,58,52,52,50,54,53,49,51,50,55,51,22,53,54,50,25,55,52,50,56,57,75,77,42,64,75,64,65,34,57,90,58,38,85,52,72,69,54,24,54,51,32,51,52,50,52,51,50,46,37,51,52,38,35,49,49,65,69,69,73,111